Protein AF-A0AAW2TJ30-F1 (afdb_monomer_lite)

Structure (mmCIF, N/CA/C/O backbone):
data_AF-A0AAW2TJ30-F1
#
_entry.id   AF-A0AAW2TJ30-F1
#
loop_
_atom_site.group_PDB
_atom_site.id
_atom_site.type_symbol
_atom_site.label_atom_id
_atom_site.label_alt_id
_atom_site.label_comp_id
_atom_site.label_asym_id
_atom_site.label_entity_id
_atom_site.label_seq_id
_atom_site.pdbx_PDB_ins_code
_atom_site.Cartn_x
_atom_site.Cartn_y
_atom_site.Cartn_z
_atom_site.occupancy
_atom_site.B_iso_or_equiv
_atom_site.auth_seq_id
_atom_site.auth_comp_id
_atom_site.auth_asym_id
_atom_site.auth_atom_id
_atom_site.pdbx_PDB_model_num
ATOM 1 N N . MET A 1 1 ? 24.814 21.958 -27.644 1.00 39.81 1 MET A N 1
ATOM 2 C CA . MET A 1 1 ? 24.605 20.565 -28.075 1.00 39.81 1 MET A CA 1
ATOM 3 C C . MET A 1 1 ? 24.189 19.806 -26.831 1.00 39.81 1 MET A C 1
ATOM 5 O O . MET A 1 1 ? 25.040 19.296 -26.127 1.00 39.81 1 MET A O 1
ATOM 9 N N . THR A 1 2 ? 22.920 19.923 -26.449 1.00 41.38 2 THR A N 1
ATOM 10 C CA . THR A 1 2 ? 22.365 19.199 -25.301 1.00 41.38 2 THR A CA 1
ATOM 11 C C . THR A 1 2 ? 22.244 17.733 -25.693 1.00 41.38 2 THR A C 1
ATOM 13 O O . THR A 1 2 ? 21.761 17.426 -26.784 1.00 41.38 2 THR A O 1
ATOM 16 N N . ASP A 1 3 ? 22.778 16.853 -24.854 1.00 45.53 3 ASP A N 1
ATOM 17 C CA . ASP A 1 3 ? 22.894 15.431 -25.136 1.00 45.53 3 ASP A CA 1
ATOM 18 C C . ASP A 1 3 ? 21.519 14.800 -25.383 1.00 45.53 3 ASP A C 1
ATOM 20 O O . ASP A 1 3 ? 20.601 14.874 -24.570 1.00 45.53 3 ASP A O 1
ATOM 24 N N . LEU A 1 4 ? 21.399 14.095 -26.509 1.00 49.28 4 LEU A N 1
ATOM 25 C CA . LEU A 1 4 ? 20.229 13.297 -26.905 1.00 49.28 4 LEU A CA 1
ATOM 26 C C . LEU A 1 4 ? 19.891 12.156 -25.919 1.00 49.28 4 LEU A C 1
ATOM 28 O O . LEU A 1 4 ? 18.929 11.422 -26.145 1.00 49.28 4 LEU A O 1
ATOM 32 N N . LYS A 1 5 ? 20.662 11.998 -24.835 1.00 48.66 5 LYS A N 1
ATOM 33 C CA . LYS A 1 5 ? 20.417 11.038 -23.750 1.00 48.66 5 LYS A CA 1
ATOM 34 C C . LYS A 1 5 ? 19.443 11.563 -22.691 1.00 48.66 5 LYS A C 1
ATOM 36 O O . LYS A 1 5 ? 18.776 10.752 -22.060 1.00 48.66 5 LYS A O 1
ATOM 41 N N . ASP A 1 6 ? 19.272 12.880 -22.573 1.00 48.97 6 ASP A N 1
ATOM 42 C CA . ASP A 1 6 ? 18.374 13.491 -21.578 1.00 48.97 6 ASP A CA 1
ATOM 43 C C . ASP A 1 6 ? 16.905 13.552 -22.034 1.00 48.97 6 ASP A C 1
ATOM 45 O O . ASP A 1 6 ? 16.034 14.050 -21.325 1.00 48.97 6 ASP A O 1
ATOM 49 N N . MET A 1 7 ? 16.596 13.032 -23.227 1.00 44.50 7 MET A N 1
ATOM 50 C CA . MET A 1 7 ? 15.298 13.213 -23.881 1.00 44.50 7 MET A CA 1
ATOM 51 C C . MET A 1 7 ? 14.587 11.891 -24.190 1.00 44.50 7 MET A C 1
ATOM 53 O O . MET A 1 7 ? 14.038 11.735 -25.281 1.00 44.50 7 MET A O 1
ATOM 57 N N . LYS A 1 8 ? 14.587 10.925 -23.251 1.00 44.50 8 LYS A N 1
ATOM 58 C CA . LYS A 1 8 ? 13.648 9.781 -23.298 1.00 44.50 8 LYS A CA 1
ATOM 59 C C . LYS A 1 8 ? 13.515 8.924 -22.019 1.00 44.50 8 LYS A C 1
ATOM 61 O O . LYS A 1 8 ? 13.380 7.713 -22.134 1.00 44.50 8 LYS A O 1
ATOM 66 N N . LYS A 1 9 ? 13.363 9.498 -20.816 1.00 47.00 9 LYS A N 1
ATOM 67 C CA . LYS A 1 9 ? 12.381 8.891 -19.884 1.00 47.00 9 LYS A CA 1
ATOM 68 C C . LYS A 1 9 ? 11.036 9.473 -20.303 1.00 47.00 9 LYS A C 1
ATOM 70 O O . LYS A 1 9 ? 10.547 10.427 -19.718 1.00 47.00 9 LYS A O 1
ATOM 75 N N . SER A 1 10 ? 10.505 9.013 -21.442 1.00 46.28 10 SER A N 1
ATOM 76 C CA . SER A 1 10 ? 9.101 9.286 -21.737 1.00 46.28 10 SER A CA 1
ATOM 77 C C . SER A 1 10 ? 8.350 8.707 -20.555 1.00 46.28 10 SER A C 1
ATOM 79 O O . SER A 1 10 ? 8.452 7.493 -20.358 1.00 46.28 10 SER A O 1
ATOM 81 N N . ASP A 1 11 ? 7.694 9.550 -19.759 1.00 57.97 11 ASP A N 1
ATOM 82 C CA . ASP A 1 11 ? 6.777 9.113 -18.716 1.00 57.97 11 ASP A CA 1
ATOM 83 C C . ASP A 1 11 ? 5.800 8.161 -19.381 1.00 57.97 11 ASP A C 1
ATOM 85 O O . ASP A 1 11 ? 4.843 8.560 -20.049 1.00 57.97 11 ASP A O 1
ATOM 89 N N . ASN A 1 12 ? 6.104 6.870 -19.308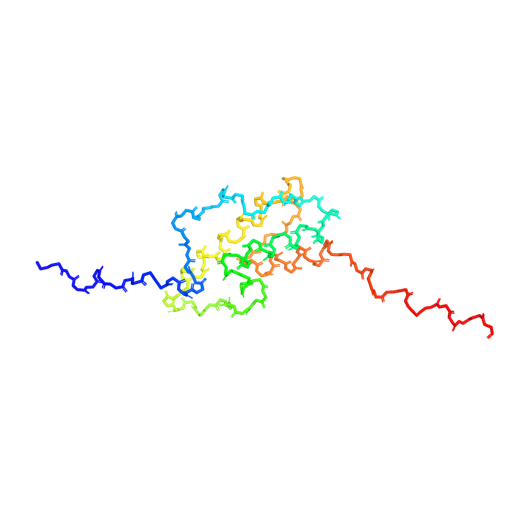 1.00 65.50 12 ASN A N 1
ATOM 90 C CA . ASN A 1 12 ? 5.246 5.871 -19.872 1.00 65.50 12 ASN A CA 1
ATOM 91 C C . ASN A 1 12 ? 4.116 5.776 -18.861 1.00 65.50 12 ASN A C 1
ATOM 93 O O . ASN A 1 12 ? 4.172 4.978 -17.933 1.00 65.50 12 ASN A O 1
ATOM 97 N N . LEU A 1 13 ? 3.107 6.635 -19.018 1.00 74.50 13 LEU A N 1
ATOM 98 C CA . LEU A 1 13 ? 1.918 6.706 -18.165 1.00 74.50 13 LEU A CA 1
ATOM 99 C C . LEU A 1 13 ? 1.155 5.367 -18.134 1.00 74.50 13 LEU A C 1
ATOM 101 O O . LEU A 1 13 ? 0.223 5.179 -17.350 1.00 74.50 13 LEU A O 1
ATOM 105 N N . SER A 1 14 ? 1.523 4.427 -19.013 1.00 79.00 14 SER A N 1
ATOM 106 C CA . SER A 1 14 ? 1.024 3.056 -19.021 1.00 79.00 14 SER A CA 1
ATOM 107 C C . SER A 1 14 ? 1.873 2.069 -18.210 1.00 79.00 14 SER A C 1
ATOM 109 O O . SER A 1 14 ? 1.385 0.972 -17.935 1.00 79.00 14 SER A O 1
ATOM 111 N N . SER A 1 15 ? 3.089 2.449 -17.800 1.00 88.94 15 SER A N 1
ATOM 112 C CA . SER A 1 15 ? 3.984 1.616 -16.999 1.00 88.94 15 SER A CA 1
ATOM 113 C C . SER A 1 15 ? 3.337 1.274 -15.655 1.00 88.94 15 SER A C 1
ATOM 115 O O . SER A 1 15 ? 2.809 2.166 -14.976 1.00 88.94 15 SER A O 1
ATOM 117 N N . PRO A 1 16 ? 3.407 0.005 -15.213 1.00 90.12 16 PRO A N 1
ATOM 118 C CA . PRO A 1 16 ? 2.969 -0.373 -13.874 1.00 90.12 16 PRO A CA 1
ATOM 119 C C . PRO A 1 16 ? 3.768 0.348 -12.776 1.00 90.12 16 PRO A C 1
ATOM 121 O O . PRO A 1 16 ? 3.243 0.517 -11.672 1.00 90.12 16 PRO A O 1
ATOM 124 N N . TYR A 1 17 ? 4.971 0.844 -13.089 1.00 93.81 17 TYR A N 1
ATOM 125 C CA . TYR A 1 17 ? 5.864 1.527 -12.151 1.00 93.81 17 TYR A CA 1
ATOM 126 C C . TYR A 1 17 ? 5.686 3.044 -12.076 1.00 93.81 17 TYR A C 1
ATOM 128 O O . TYR A 1 17 ? 6.279 3.698 -11.226 1.00 93.81 17 TYR A O 1
ATOM 136 N N . TYR A 1 18 ? 4.827 3.622 -12.916 1.00 93.00 18 TYR A N 1
ATOM 137 C CA . TYR A 1 18 ? 4.589 5.062 -12.898 1.00 93.00 18 TYR A CA 1
ATOM 138 C C . TYR A 1 18 ? 3.955 5.519 -11.571 1.00 93.00 18 TYR A C 1
ATOM 140 O O . TYR A 1 18 ? 2.885 5.028 -11.198 1.00 93.00 18 TYR A O 1
ATOM 148 N N . LEU A 1 19 ? 4.580 6.473 -10.881 1.00 92.81 19 LEU A N 1
ATOM 149 C CA . LEU A 1 19 ? 3.998 7.204 -9.753 1.00 92.81 19 LEU A CA 1
ATOM 150 C C . LEU A 1 19 ? 3.626 8.609 -10.215 1.00 92.81 19 LEU A C 1
ATOM 152 O O . LEU A 1 19 ? 4.419 9.276 -10.878 1.00 92.81 19 LEU A O 1
ATOM 156 N N . HIS A 1 20 ? 2.420 9.065 -9.875 1.00 91.88 20 HIS A N 1
ATOM 157 C CA . HIS A 1 20 ? 2.032 10.433 -10.195 1.00 91.88 20 HIS A CA 1
ATOM 158 C C . HIS A 1 20 ? 2.890 11.406 -9.367 1.00 91.88 20 HIS A C 1
ATOM 160 O O . HIS A 1 20 ? 3.150 11.112 -8.203 1.00 91.88 20 HIS A O 1
ATOM 166 N N . PRO A 1 21 ? 3.289 12.587 -9.874 1.00 91.25 21 PRO A N 1
ATOM 167 C CA . PRO A 1 21 ? 4.107 13.538 -9.108 1.00 91.25 21 PRO A CA 1
ATOM 168 C C . PRO A 1 21 ? 3.491 14.001 -7.779 1.00 91.25 21 PRO A C 1
ATOM 170 O O . PRO A 1 21 ? 4.195 14.484 -6.900 1.00 91.25 21 PRO A O 1
ATOM 173 N N . SER A 1 22 ? 2.169 13.870 -7.628 1.00 92.31 22 SER A N 1
ATOM 174 C CA . SER A 1 22 ? 1.473 14.148 -6.366 1.00 92.31 22 SER A CA 1
ATOM 175 C C . SER A 1 22 ? 1.415 12.950 -5.416 1.00 92.31 22 SER A C 1
ATOM 177 O O . SER A 1 22 ? 0.880 13.092 -4.322 1.00 92.31 22 SER A O 1
ATOM 179 N N . ASP A 1 23 ? 1.846 11.759 -5.832 1.00 94.38 23 ASP A N 1
ATOM 180 C CA . ASP A 1 23 ? 1.858 10.574 -4.983 1.00 94.38 23 ASP A CA 1
ATOM 181 C C . ASP A 1 23 ? 2.986 10.698 -3.964 1.00 94.38 23 ASP A C 1
ATOM 183 O O . ASP A 1 23 ? 4.159 10.821 -4.305 1.00 94.38 23 ASP A O 1
ATOM 187 N N . HIS A 1 24 ? 2.618 10.656 -2.690 1.00 94.44 24 HIS A N 1
ATOM 188 C CA . HIS A 1 24 ? 3.562 10.695 -1.586 1.00 94.44 24 HIS A CA 1
ATOM 189 C C . HIS A 1 24 ? 3.057 9.829 -0.422 1.00 94.44 24 HIS A C 1
ATOM 191 O O . HIS A 1 24 ? 1.842 9.619 -0.295 1.00 94.44 24 HIS A O 1
ATOM 197 N N . PRO A 1 25 ? 3.950 9.376 0.479 1.00 92.81 25 PRO A N 1
ATOM 198 C CA . PRO A 1 25 ? 3.595 8.481 1.586 1.00 92.81 25 PRO A CA 1
ATOM 199 C C . PRO A 1 25 ? 2.466 9.000 2.488 1.00 92.81 25 PRO A C 1
ATOM 201 O O . PRO A 1 25 ? 1.625 8.232 2.941 1.00 92.81 25 PRO A O 1
ATOM 204 N N . GLY A 1 26 ? 2.409 10.317 2.716 1.00 91.00 26 GLY A N 1
ATOM 205 C CA . GLY A 1 26 ? 1.370 10.952 3.540 1.00 91.00 26 GLY A CA 1
ATOM 206 C C . GLY A 1 26 ? -0.005 11.122 2.876 1.00 91.00 26 GLY A C 1
ATOM 207 O O . GLY A 1 26 ? -0.901 11.689 3.496 1.00 91.00 26 GLY A O 1
ATOM 208 N N . MET A 1 27 ? -0.188 10.706 1.619 1.00 93.00 27 MET A N 1
ATOM 209 C CA . MET A 1 27 ? -1.479 10.833 0.938 1.00 93.00 27 MET A CA 1
ATOM 210 C C . MET A 1 27 ? -2.482 9.853 1.555 1.00 93.00 27 MET A C 1
ATOM 212 O O . MET A 1 27 ? -2.240 8.648 1.609 1.00 93.00 27 MET A O 1
ATOM 216 N N . ASN A 1 28 ? -3.648 10.356 1.962 1.00 92.06 28 ASN A N 1
ATOM 217 C CA . ASN A 1 28 ? -4.755 9.490 2.339 1.00 92.06 28 ASN A CA 1
ATOM 218 C C . ASN A 1 28 ? -5.466 8.980 1.075 1.00 92.06 28 ASN A C 1
ATOM 220 O O . ASN A 1 28 ? -6.242 9.705 0.455 1.00 92.06 28 ASN A O 1
ATOM 224 N N . ILE A 1 29 ? -5.188 7.731 0.700 1.00 94.38 29 ILE A N 1
ATOM 225 C CA . ILE A 1 29 ? -5.829 7.069 -0.445 1.00 94.38 29 ILE A CA 1
ATOM 226 C C . ILE A 1 29 ? -7.049 6.225 -0.052 1.00 94.38 29 ILE A C 1
ATOM 228 O O . ILE A 1 29 ? -7.794 5.791 -0.926 1.00 94.38 29 ILE A O 1
ATOM 232 N N . CYS A 1 30 ? -7.239 5.958 1.242 1.00 93.50 30 CYS A N 1
ATOM 233 C CA . CYS A 1 30 ? -8.264 5.059 1.757 1.00 93.50 30 CYS A CA 1
ATOM 234 C C . CYS A 1 30 ? -9.022 5.749 2.898 1.00 93.50 30 CYS A C 1
ATOM 236 O O . CYS A 1 30 ? -8.472 5.891 3.990 1.00 93.50 30 CYS A O 1
ATOM 238 N N . PRO A 1 31 ? -10.294 6.135 2.693 1.00 91.81 31 PRO A N 1
ATOM 239 C CA . PRO A 1 31 ? -11.066 6.849 3.712 1.00 91.81 31 PRO A CA 1
ATOM 240 C C . PRO A 1 31 ? -11.369 5.993 4.951 1.00 91.81 31 PRO A C 1
ATOM 242 O O . PRO A 1 31 ? -11.668 6.533 6.013 1.00 91.81 31 PRO A O 1
ATOM 245 N N . VAL A 1 32 ? -11.298 4.665 4.826 1.00 96.12 32 VAL A N 1
ATOM 246 C CA . VAL A 1 32 ? -11.514 3.725 5.929 1.00 96.12 32 VAL A CA 1
ATOM 247 C C . VAL A 1 32 ? -10.198 3.510 6.671 1.00 96.12 32 VAL A C 1
ATOM 249 O O . VAL A 1 32 ? -9.209 3.100 6.064 1.00 96.12 32 VAL A O 1
ATOM 252 N N . VAL A 1 33 ? -10.205 3.744 7.983 1.00 96.62 33 VAL A N 1
ATOM 253 C CA . VAL A 1 33 ? -9.090 3.405 8.879 1.00 96.62 33 VAL A CA 1
ATOM 254 C C . VAL A 1 33 ? -9.252 1.965 9.352 1.00 96.62 33 VAL A C 1
ATOM 256 O O . VAL A 1 33 ? -10.332 1.590 9.811 1.00 96.62 33 VAL A O 1
ATOM 259 N N . PHE A 1 34 ? -8.194 1.165 9.254 1.00 97.00 34 PHE A N 1
ATOM 260 C CA . PHE A 1 34 ? -8.175 -0.207 9.741 1.00 97.00 34 PHE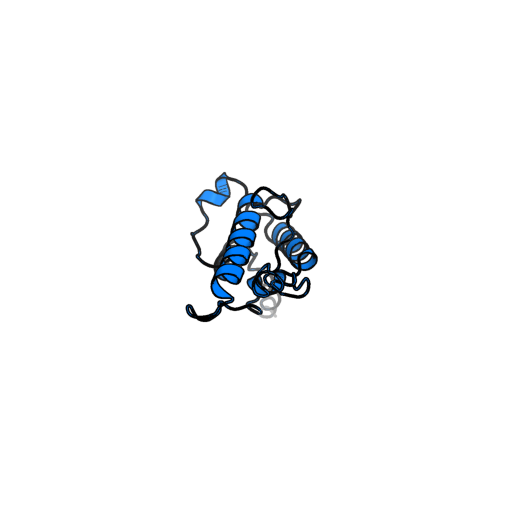 A CA 1
ATOM 261 C C . PHE A 1 34 ? -7.997 -0.258 11.260 1.00 97.00 34 PHE A C 1
ATOM 263 O O . PHE A 1 34 ? -7.000 0.250 11.779 1.00 97.00 34 PHE A O 1
ATOM 270 N N . LYS A 1 35 ? -8.949 -0.900 11.941 1.00 94.81 35 LYS A N 1
ATOM 271 C CA . LYS A 1 35 ? -9.036 -1.029 13.406 1.00 94.81 35 LYS A CA 1
ATOM 272 C C . LYS A 1 35 ? -8.945 -2.479 13.897 1.00 94.81 35 LYS A C 1
ATOM 274 O O . LYS A 1 35 ? -8.999 -2.736 15.093 1.00 94.81 35 LYS A O 1
ATOM 279 N N . GLY A 1 36 ? -8.793 -3.434 12.979 1.00 92.19 36 GLY A N 1
ATOM 280 C CA . GLY A 1 36 ? -8.689 -4.867 13.271 1.00 92.19 36 GLY A CA 1
ATOM 281 C C . GLY A 1 36 ? -9.992 -5.619 13.011 1.00 92.19 36 GLY A C 1
ATOM 282 O O . GLY A 1 36 ? -9.990 -6.593 12.266 1.00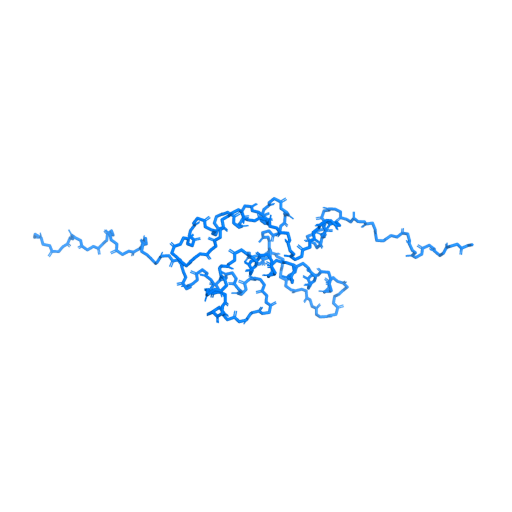 92.19 36 GLY A O 1
ATOM 283 N N . ASP A 1 37 ? -11.112 -5.136 13.546 1.00 92.69 37 ASP A N 1
ATOM 284 C CA . ASP A 1 37 ? -12.440 -5.755 13.407 1.00 92.69 37 ASP A CA 1
ATOM 285 C C . ASP A 1 37 ? -13.147 -5.434 12.077 1.00 92.69 37 ASP A C 1
ATOM 287 O O . ASP A 1 37 ? -14.023 -6.173 11.629 1.00 92.69 37 ASP A O 1
ATOM 291 N N . ASN A 1 38 ? -12.738 -4.358 11.403 1.00 95.50 38 ASN A N 1
ATOM 292 C CA . ASN A 1 38 ? -13.321 -3.883 10.149 1.00 95.50 38 ASN A CA 1
ATOM 293 C C . ASN A 1 38 ? -12.527 -4.295 8.895 1.00 95.50 38 ASN A C 1
ATOM 295 O O . ASN A 1 38 ? -12.574 -3.599 7.875 1.00 95.50 38 ASN A O 1
ATOM 299 N N . TYR A 1 39 ? -11.797 -5.416 8.953 1.00 95.88 39 TYR A N 1
ATOM 300 C CA . TYR A 1 39 ? -10.896 -5.851 7.879 1.00 95.88 39 TYR A CA 1
ATOM 301 C C . TYR A 1 39 ? -11.566 -5.887 6.501 1.00 95.88 39 TYR A C 1
ATOM 303 O O . TYR A 1 39 ? -11.021 -5.330 5.556 1.00 95.88 39 TYR A O 1
ATOM 311 N N . GLU A 1 40 ? -12.753 -6.482 6.366 1.00 95.56 40 GLU A N 1
ATOM 312 C CA . GLU A 1 40 ? -13.421 -6.628 5.061 1.00 95.56 40 GLU A CA 1
ATOM 313 C C . GLU A 1 40 ? -13.784 -5.279 4.420 1.00 95.56 40 GLU A C 1
ATOM 315 O O . GLU A 1 40 ? -13.630 -5.076 3.210 1.00 95.56 40 GLU A O 1
ATOM 320 N N . GLU A 1 41 ? -14.248 -4.327 5.233 1.00 96.50 41 GLU A N 1
ATOM 321 C CA . GLU A 1 41 ? -14.572 -2.980 4.772 1.00 96.50 41 GLU A CA 1
ATOM 322 C C . GLU A 1 41 ? -13.305 -2.234 4.345 1.00 96.50 41 GLU A C 1
ATOM 324 O O . GLU A 1 41 ? -13.246 -1.688 3.235 1.00 96.50 41 GLU A O 1
ATOM 329 N N . TRP A 1 42 ? -12.280 -2.267 5.199 1.00 97.69 42 TRP A N 1
ATOM 330 C CA . TRP A 1 42 ? -10.988 -1.648 4.936 1.00 97.69 42 TRP A CA 1
ATOM 331 C C . TRP A 1 42 ? -10.311 -2.248 3.700 1.00 97.69 42 TRP A C 1
ATOM 333 O O . TRP A 1 42 ? -9.932 -1.514 2.788 1.00 97.69 42 TRP A O 1
ATOM 343 N N . ALA A 1 43 ? -10.225 -3.574 3.607 1.00 97.25 43 ALA A N 1
ATOM 344 C CA . ALA A 1 43 ? -9.564 -4.277 2.516 1.00 97.25 43 ALA A CA 1
ATOM 345 C C . ALA A 1 43 ? -10.244 -3.986 1.173 1.00 97.2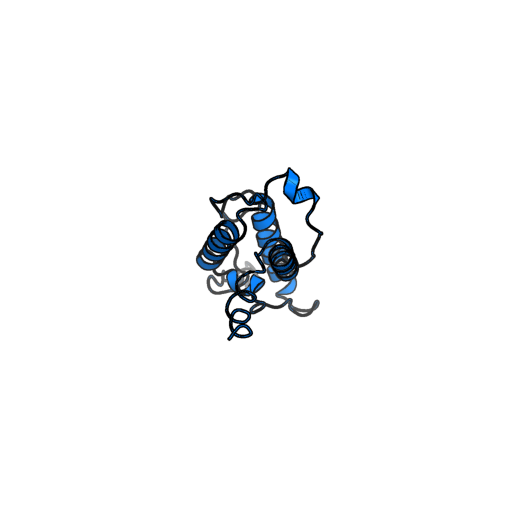5 43 ALA A C 1
ATOM 347 O O . ALA A 1 43 ? -9.572 -3.788 0.156 1.00 97.25 43 ALA A O 1
ATOM 348 N N . ARG A 1 44 ? -11.581 -3.902 1.150 1.00 96.81 44 ARG A N 1
ATOM 349 C CA . ARG A 1 44 ? -12.337 -3.494 -0.042 1.00 96.81 44 ARG A CA 1
ATOM 350 C C . ARG A 1 44 ? -12.032 -2.050 -0.440 1.00 96.81 44 ARG A C 1
ATOM 352 O O . ARG A 1 44 ? -11.795 -1.792 -1.621 1.00 96.81 44 ARG A O 1
ATOM 359 N N . SER A 1 45 ? -12.023 -1.128 0.522 1.00 97.69 45 SER A N 1
ATOM 360 C CA . SER A 1 45 ? -11.697 0.283 0.288 1.00 97.69 45 SER A CA 1
ATOM 361 C C . SER A 1 45 ? -10.268 0.451 -0.243 1.00 97.69 45 SER A C 1
ATOM 363 O O . SER A 1 45 ? -10.061 1.059 -1.294 1.00 97.69 45 SER A O 1
ATOM 365 N N . MET A 1 46 ? -9.290 -0.179 0.408 1.00 97.81 46 MET A N 1
ATOM 366 C CA . MET A 1 46 ? -7.881 -0.123 0.022 1.00 97.81 46 MET A CA 1
ATOM 367 C C . MET A 1 46 ? -7.637 -0.736 -1.365 1.00 97.81 46 MET A C 1
ATOM 369 O O . MET A 1 46 ? -6.964 -0.145 -2.210 1.00 97.81 46 MET A O 1
ATOM 373 N N . ARG A 1 47 ? -8.261 -1.882 -1.672 1.00 97.56 47 ARG A N 1
ATOM 374 C CA . ARG A 1 47 ? -8.180 -2.495 -3.008 1.00 97.56 47 ARG A CA 1
ATOM 375 C C . ARG A 1 47 ? -8.744 -1.57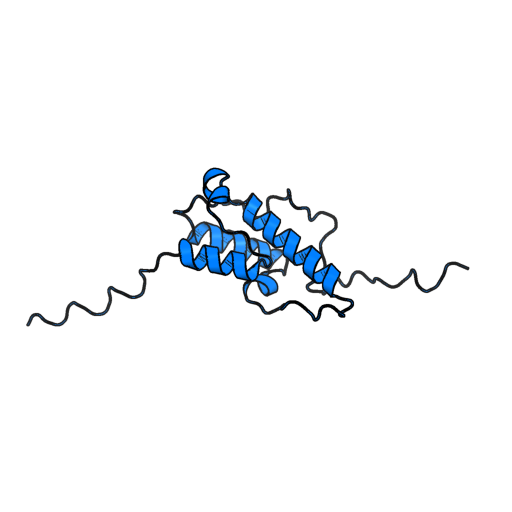8 -4.094 1.00 97.56 47 ARG A C 1
ATOM 377 O O . ARG A 1 47 ? -8.171 -1.504 -5.180 1.00 97.56 47 ARG A O 1
ATOM 384 N N . ASN A 1 48 ? -9.844 -0.875 -3.823 1.00 97.56 48 ASN A N 1
ATOM 385 C CA . ASN A 1 48 ? -10.406 0.100 -4.760 1.00 97.56 48 ASN A CA 1
ATOM 386 C C . ASN A 1 48 ? -9.462 1.289 -4.980 1.00 97.56 48 ASN A C 1
ATOM 388 O O . ASN A 1 48 ? -9.273 1.702 -6.125 1.00 97.56 48 ASN A O 1
ATOM 392 N N . ALA A 1 49 ? -8.814 1.783 -3.923 1.00 96.94 49 ALA A N 1
ATOM 393 C CA . ALA A 1 49 ? -7.814 2.842 -4.027 1.00 96.94 49 ALA A CA 1
ATOM 394 C C . ALA A 1 49 ? -6.630 2.425 -4.917 1.00 96.94 49 ALA A C 1
ATOM 396 O O . ALA A 1 49 ? -6.258 3.136 -5.854 1.00 96.94 49 ALA A O 1
ATOM 397 N N . PHE A 1 50 ? -6.090 1.220 -4.712 1.00 96.62 50 PHE A N 1
ATOM 398 C CA . PHE A 1 50 ? -5.020 0.696 -5.563 1.00 96.62 50 PHE A CA 1
ATOM 399 C C . PHE A 1 50 ? -5.469 0.414 -6.995 1.00 96.62 50 PHE A C 1
ATOM 401 O O . PHE A 1 50 ? -4.690 0.630 -7.921 1.00 96.62 50 PHE A O 1
ATOM 408 N N . ARG A 1 51 ? -6.715 -0.016 -7.224 1.00 95.62 51 ARG A N 1
ATOM 409 C CA . ARG A 1 51 ? -7.284 -0.144 -8.578 1.00 95.62 51 ARG A CA 1
ATOM 410 C C . ARG A 1 51 ? -7.329 1.193 -9.302 1.00 95.62 51 ARG A C 1
ATOM 412 O O . ARG A 1 51 ? -6.871 1.262 -10.439 1.00 95.62 51 ARG A O 1
ATOM 419 N N . ALA A 1 52 ? -7.808 2.243 -8.637 1.00 94.44 52 ALA A N 1
ATOM 420 C CA . ALA A 1 52 ? -7.857 3.592 -9.199 1.00 94.44 52 ALA A CA 1
ATOM 421 C C . ALA A 1 52 ? -6.459 4.098 -9.595 1.00 94.44 52 ALA A C 1
ATOM 423 O O . ALA A 1 52 ? -6.305 4.753 -10.621 1.00 94.44 52 ALA A O 1
ATOM 424 N N . LYS A 1 53 ? -5.424 3.714 -8.837 1.00 93.50 53 LYS A N 1
ATOM 425 C CA . LYS A 1 53 ? -4.015 4.014 -9.141 1.00 93.50 53 LYS A CA 1
ATOM 426 C C . LYS A 1 53 ? -3.319 2.996 -10.058 1.00 93.50 53 LYS A C 1
ATOM 428 O O . LYS A 1 53 ? -2.133 3.141 -10.342 1.00 93.50 53 LYS A O 1
ATOM 433 N N . ARG A 1 54 ? -4.026 1.961 -10.534 1.00 94.56 54 ARG A N 1
ATOM 434 C CA . ARG A 1 54 ? -3.489 0.855 -11.360 1.00 94.56 54 ARG A CA 1
ATOM 435 C C . ARG A 1 54 ? -2.372 0.048 -10.674 1.00 94.56 54 ARG A C 1
ATOM 437 O O . ARG A 1 54 ? -1.505 -0.511 -11.337 1.00 94.56 54 ARG A O 1
ATOM 444 N N . LYS A 1 55 ? -2.412 -0.040 -9.344 1.00 95.94 55 LYS A N 1
ATOM 445 C CA . LYS A 1 55 ? -1.412 -0.702 -8.488 1.00 95.94 55 LYS A CA 1
ATOM 446 C C . LYS A 1 55 ? -1.847 -2.037 -7.902 1.00 95.94 55 LYS A C 1
ATOM 448 O O . LYS A 1 55 ? -1.042 -2.698 -7.259 1.00 95.94 55 LYS A O 1
ATOM 453 N N . GLN A 1 56 ? -3.080 -2.474 -8.165 1.00 95.50 56 GLN A N 1
ATOM 454 C CA . GLN A 1 56 ? -3.571 -3.759 -7.656 1.00 95.50 56 GLN A CA 1
ATOM 455 C C . GLN A 1 56 ? -2.627 -4.922 -7.999 1.00 95.50 56 GLN A C 1
ATOM 457 O O . GLN A 1 56 ? -2.418 -5.759 -7.136 1.00 95.50 56 GLN A O 1
ATOM 462 N N . GLY A 1 57 ? -2.004 -4.894 -9.187 1.00 95.69 57 GLY A N 1
ATOM 463 C CA . GLY A 1 57 ? -1.080 -5.922 -9.674 1.00 95.69 57 GLY A CA 1
ATOM 464 C C . GLY A 1 57 ? 0.068 -6.291 -8.723 1.00 95.69 57 GLY A C 1
ATOM 465 O O . GLY A 1 57 ? 0.606 -7.391 -8.805 1.00 95.69 57 GLY A O 1
ATOM 466 N N . PHE A 1 58 ? 0.458 -5.385 -7.824 1.00 97.25 58 PHE A N 1
ATOM 467 C CA . PHE A 1 58 ? 1.472 -5.659 -6.807 1.00 97.25 58 PHE A CA 1
ATOM 468 C C . PHE A 1 58 ? 0.939 -6.552 -5.681 1.00 97.25 58 PHE A C 1
ATOM 470 O O . PHE A 1 58 ? 1.668 -7.398 -5.177 1.00 97.25 58 PHE A O 1
ATOM 477 N N . LEU A 1 59 ? -0.334 -6.396 -5.308 1.00 95.75 59 LEU A N 1
ATOM 478 C CA . LEU A 1 59 ? -0.959 -7.145 -4.214 1.00 95.75 59 LEU A CA 1
ATOM 479 C C . LEU A 1 59 ? -1.244 -8.591 -4.619 1.00 95.75 59 LEU A C 1
ATOM 481 O O . LEU A 1 59 ? -1.005 -9.511 -3.851 1.00 95.75 59 LEU A O 1
ATOM 485 N N . ASP A 1 60 ? -1.760 -8.805 -5.827 1.00 93.31 60 ASP A N 1
ATOM 486 C CA . ASP A 1 60 ? -2.070 -10.137 -6.358 1.00 93.31 60 ASP A CA 1
ATOM 487 C C . ASP A 1 60 ? -0.857 -10.798 -7.044 1.00 93.31 60 ASP A C 1
ATOM 489 O O . ASP A 1 60 ? -0.922 -11.952 -7.464 1.00 93.31 60 ASP A O 1
ATOM 493 N N . GLY A 1 61 ? 0.290 -10.109 -7.093 1.00 93.25 61 GLY A N 1
ATOM 494 C CA . GLY A 1 61 ? 1.552 -10.648 -7.603 1.00 93.25 61 GLY A CA 1
ATOM 495 C C . GLY A 1 61 ? 1.652 -10.709 -9.126 1.00 93.25 61 GLY A C 1
ATOM 496 O O . GLY A 1 61 ? 2.539 -11.381 -9.643 1.00 93.25 61 GLY A O 1
ATOM 497 N N . LYS A 1 62 ? 0.773 -10.002 -9.844 1.00 95.06 62 LYS A N 1
ATOM 498 C CA . LYS A 1 62 ? 0.875 -9.801 -11.296 1.00 95.06 62 LYS A CA 1
ATOM 499 C C . LYS A 1 62 ? 2.125 -9.003 -11.691 1.00 95.06 62 LYS A C 1
ATOM 501 O O . LYS A 1 62 ? 2.617 -9.174 -12.802 1.00 95.06 62 LYS A O 1
ATOM 506 N N . PHE A 1 63 ? 2.621 -8.143 -10.803 1.00 94.50 63 PHE A N 1
ATOM 507 C CA . PHE A 1 63 ? 3.873 -7.398 -10.960 1.00 94.50 63 PHE A CA 1
ATOM 508 C C . PHE A 1 63 ? 4.913 -7.912 -9.951 1.00 94.50 63 PHE A C 1
ATOM 510 O O . PHE A 1 63 ? 5.134 -7.272 -8.919 1.00 94.50 63 PHE A O 1
ATOM 517 N N . PRO A 1 64 ? 5.495 -9.106 -10.188 1.00 94.69 64 PRO A N 1
ATOM 518 C CA . PRO A 1 64 ? 6.505 -9.667 -9.298 1.00 94.69 64 PRO A CA 1
ATOM 519 C C . PRO A 1 64 ? 7.763 -8.795 -9.286 1.00 94.69 64 PRO A C 1
ATOM 521 O O . PRO A 1 64 ? 7.999 -8.031 -10.222 1.00 94.69 64 PRO A O 1
ATOM 524 N N . LYS A 1 65 ? 8.569 -8.933 -8.229 1.00 95.50 65 LYS A N 1
ATOM 525 C CA . LYS A 1 65 ? 9.884 -8.295 -8.148 1.00 95.50 65 LYS A CA 1
ATOM 526 C C . LYS A 1 65 ? 10.727 -8.719 -9.368 1.00 95.50 65 LYS A C 1
ATOM 528 O O . LYS A 1 65 ? 10.860 -9.928 -9.589 1.00 95.50 65 LYS A O 1
ATOM 533 N N . PRO A 1 66 ? 11.268 -7.771 -10.154 1.00 94.94 66 PRO A N 1
ATOM 534 C CA . PRO A 1 66 ? 12.240 -8.063 -11.200 1.00 94.94 66 PRO A CA 1
ATOM 535 C C . PRO A 1 66 ? 13.516 -8.691 -10.630 1.00 94.94 66 PRO A C 1
ATOM 537 O O . PRO A 1 66 ? 13.725 -8.736 -9.415 1.00 94.94 66 PRO A O 1
ATOM 540 N N . THR A 1 67 ? 14.390 -9.164 -11.512 1.00 95.56 67 THR A N 1
ATOM 541 C CA . THR A 1 67 ? 15.746 -9.553 -11.119 1.00 95.56 67 THR A CA 1
ATOM 542 C C . THR A 1 67 ? 16.520 -8.331 -10.615 1.00 95.56 67 THR A C 1
ATOM 544 O O . THR A 1 67 ? 16.255 -7.204 -11.036 1.00 95.56 67 THR A O 1
ATOM 547 N N . ASP A 1 68 ? 17.469 -8.539 -9.700 1.00 91.88 68 ASP A N 1
ATOM 548 C CA . ASP A 1 68 ? 18.205 -7.435 -9.062 1.00 91.88 68 ASP A CA 1
ATOM 549 C C . ASP A 1 68 ? 19.097 -6.646 -10.046 1.00 91.88 68 ASP A C 1
ATOM 551 O O . ASP A 1 68 ? 19.507 -5.530 -9.748 1.00 91.88 68 ASP A O 1
ATOM 555 N N . ASP A 1 69 ? 19.378 -7.204 -11.226 1.00 93.62 69 ASP A N 1
ATOM 556 C CA . ASP A 1 69 ? 20.106 -6.575 -12.335 1.00 93.62 69 ASP A CA 1
ATOM 557 C C . ASP A 1 69 ? 19.194 -5.852 -13.346 1.00 93.62 69 ASP A C 1
ATOM 559 O O . ASP A 1 69 ? 19.681 -5.266 -14.314 1.00 93.62 69 ASP A O 1
ATOM 563 N N . SER A 1 70 ? 17.874 -5.882 -13.145 1.00 93.75 70 SER A N 1
ATOM 564 C CA . SER A 1 70 ? 16.910 -5.222 -14.025 1.00 93.75 70 SER A CA 1
ATOM 565 C C . SER A 1 70 ? 16.980 -3.701 -13.901 1.00 93.75 70 SER A C 1
ATOM 567 O O . SER A 1 70 ? 16.968 -3.157 -12.800 1.00 93.75 70 SER A O 1
ATOM 569 N N . GLU A 1 71 ? 16.914 -2.991 -15.029 1.00 92.31 71 GLU A N 1
ATOM 570 C CA . GLU A 1 71 ? 16.783 -1.524 -15.052 1.00 92.31 71 GLU A CA 1
ATOM 571 C C . GLU A 1 71 ? 15.496 -1.024 -14.363 1.00 92.31 71 GLU A C 1
ATOM 573 O O . GLU A 1 71 ? 15.403 0.143 -13.985 1.00 92.31 71 GLU A O 1
ATOM 578 N N . GLU A 1 72 ? 14.503 -1.899 -14.172 1.00 92.44 72 GLU A N 1
ATOM 579 C CA . GLU A 1 72 ? 13.216 -1.575 -13.549 1.00 92.44 72 GLU A CA 1
ATOM 580 C C . GLU A 1 72 ? 13.204 -1.790 -12.025 1.00 92.44 72 GLU A C 1
ATOM 582 O O . GLU A 1 72 ? 12.199 -1.488 -11.379 1.00 92.44 72 GLU A O 1
ATOM 587 N N . ILE A 1 73 ? 14.283 -2.317 -11.427 1.00 94.88 73 ILE A N 1
ATOM 588 C CA . ILE A 1 73 ? 14.292 -2.734 -10.015 1.00 94.88 73 ILE A CA 1
ATOM 589 C C . ILE A 1 73 ? 14.033 -1.571 -9.047 1.00 94.88 73 ILE A C 1
ATOM 591 O O . ILE A 1 73 ? 13.226 -1.697 -8.125 1.00 94.88 73 ILE A O 1
ATOM 595 N N . GLU A 1 74 ? 14.651 -0.415 -9.286 1.00 95.69 74 GLU A N 1
ATOM 596 C CA . GLU A 1 74 ? 14.488 0.785 -8.454 1.00 95.69 74 GLU A CA 1
ATOM 597 C C . GLU A 1 74 ? 13.089 1.398 -8.598 1.00 95.69 74 GLU A C 1
ATOM 599 O O . GLU A 1 74 ? 12.469 1.825 -7.619 1.00 95.69 74 GLU A O 1
ATOM 604 N N . ASP A 1 75 ? 12.547 1.388 -9.818 1.00 95.38 75 ASP A N 1
ATOM 605 C CA . ASP A 1 75 ? 11.185 1.840 -10.097 1.00 95.38 75 ASP A CA 1
ATOM 606 C C . ASP A 1 75 ? 10.162 0.886 -9.422 1.00 95.38 75 ASP A C 1
ATOM 608 O O . ASP A 1 75 ? 9.177 1.340 -8.827 1.00 95.38 75 ASP A O 1
ATOM 612 N N . TRP A 1 76 ? 10.422 -0.430 -9.409 1.00 96.94 76 TRP A N 1
ATOM 613 C CA . TRP A 1 76 ? 9.614 -1.416 -8.679 1.00 96.94 76 TRP A CA 1
ATOM 614 C C . TRP A 1 76 ? 9.652 -1.178 -7.164 1.00 96.94 76 TRP A C 1
ATOM 616 O O . TRP A 1 76 ? 8.594 -1.120 -6.530 1.00 96.94 76 TRP A O 1
ATOM 626 N N . TRP A 1 77 ? 10.841 -0.983 -6.582 1.00 97.25 77 TRP A N 1
ATOM 627 C CA . TRP A 1 77 ? 11.012 -0.706 -5.150 1.00 97.25 77 TRP A CA 1
ATOM 628 C C . TRP A 1 77 ? 10.357 0.602 -4.721 1.00 97.25 77 TRP A C 1
ATOM 630 O O . TRP A 1 77 ? 9.751 0.660 -3.646 1.00 97.25 77 TRP A O 1
ATOM 640 N N . SER A 1 78 ? 10.418 1.626 -5.572 1.00 96.56 78 SER A N 1
ATOM 641 C CA . SER A 1 78 ? 9.758 2.912 -5.342 1.00 96.56 78 SER A CA 1
ATOM 642 C C . SER A 1 78 ? 8.245 2.738 -5.215 1.00 96.56 78 SER A C 1
ATOM 644 O O . SER A 1 78 ? 7.634 3.222 -4.258 1.00 96.56 78 SER A O 1
ATOM 646 N N . VAL A 1 79 ? 7.626 1.989 -6.136 1.00 97.31 79 VAL A N 1
ATOM 647 C CA . VAL A 1 79 ? 6.190 1.693 -6.058 1.00 97.31 79 VAL A CA 1
ATOM 648 C C . VAL A 1 79 ? 5.868 0.808 -4.864 1.00 97.31 79 VAL A C 1
ATOM 650 O O . VAL A 1 79 ? 4.954 1.136 -4.112 1.00 97.31 79 VAL A O 1
ATOM 653 N N . ASN A 1 80 ? 6.608 -0.282 -4.656 1.00 97.81 80 ASN A N 1
ATOM 654 C CA . ASN A 1 80 ? 6.392 -1.192 -3.533 1.00 97.81 80 ASN A CA 1
ATOM 655 C C . ASN A 1 80 ? 6.401 -0.438 -2.191 1.00 97.81 80 ASN A C 1
ATOM 657 O O . ASN A 1 80 ? 5.450 -0.545 -1.416 1.00 97.81 80 ASN A O 1
ATOM 661 N N . SER A 1 81 ? 7.411 0.407 -1.970 1.00 96.88 81 SER A N 1
ATOM 662 C CA . SER A 1 81 ? 7.543 1.226 -0.759 1.00 96.88 81 SER A CA 1
ATOM 663 C C . SER A 1 81 ? 6.385 2.212 -0.590 1.00 96.88 81 SER A C 1
ATOM 665 O O . SER A 1 81 ? 5.878 2.387 0.519 1.00 96.88 81 SER A O 1
ATOM 667 N N . MET A 1 82 ? 5.909 2.823 -1.682 1.00 97.38 82 MET A N 1
ATOM 668 C CA . MET A 1 82 ? 4.743 3.713 -1.653 1.00 97.38 82 MET A CA 1
ATOM 669 C C . MET A 1 82 ? 3.474 2.970 -1.210 1.00 97.38 82 MET A C 1
ATOM 671 O O . MET A 1 82 ? 2.716 3.468 -0.378 1.00 97.38 82 MET A O 1
ATOM 675 N N . LEU A 1 83 ? 3.244 1.763 -1.736 1.00 97.56 83 LEU A N 1
ATOM 676 C CA . LEU A 1 83 ? 2.070 0.964 -1.380 1.00 97.56 83 LEU A CA 1
ATOM 677 C C . LEU A 1 83 ? 2.123 0.496 0.077 1.00 97.56 83 LEU A C 1
ATOM 679 O O . LEU A 1 83 ? 1.110 0.579 0.772 1.00 97.56 83 LEU A O 1
ATOM 683 N N . VAL A 1 84 ? 3.297 0.067 0.552 1.00 96.81 84 VAL A N 1
ATOM 684 C CA . VAL A 1 84 ? 3.530 -0.263 1.966 1.00 96.81 84 VAL A CA 1
ATOM 685 C C . VAL A 1 84 ? 3.215 0.944 2.855 1.00 96.81 84 VAL A C 1
ATOM 687 O O . VAL A 1 84 ? 2.465 0.814 3.824 1.00 96.81 84 VAL A O 1
ATOM 690 N N . ALA A 1 85 ? 3.707 2.134 2.500 1.00 95.75 85 ALA A N 1
ATOM 691 C CA . ALA A 1 85 ? 3.441 3.355 3.255 1.00 95.75 85 ALA A CA 1
ATOM 692 C C . ALA A 1 85 ? 1.946 3.704 3.311 1.00 95.75 85 ALA A C 1
ATOM 694 O O . ALA A 1 85 ? 1.432 4.018 4.384 1.00 95.75 85 ALA A O 1
ATOM 695 N N . TRP A 1 86 ? 1.224 3.600 2.192 1.00 96.88 86 TRP A N 1
ATOM 696 C CA . TRP A 1 86 ? -0.219 3.853 2.160 1.00 96.88 86 TRP A CA 1
ATOM 697 C C . TRP A 1 86 ? -1.034 2.828 2.951 1.00 96.88 86 TRP A C 1
ATOM 699 O O . TRP A 1 86 ? -2.004 3.214 3.609 1.00 96.88 86 TRP A O 1
ATOM 709 N N . ILE A 1 87 ? -0.636 1.549 2.942 1.00 96.69 87 ILE A N 1
ATOM 710 C CA . ILE A 1 87 ? -1.228 0.545 3.834 1.00 96.69 87 ILE A CA 1
ATOM 711 C C . ILE A 1 87 ? -1.024 1.000 5.270 1.00 96.69 87 ILE A C 1
ATOM 713 O O . ILE A 1 87 ? -2.012 1.244 5.953 1.00 96.69 87 ILE A O 1
ATOM 717 N N . PHE A 1 88 ? 0.217 1.215 5.708 1.00 94.81 88 PHE A N 1
ATOM 718 C CA . PHE A 1 88 ? 0.497 1.596 7.089 1.00 94.81 88 PHE A CA 1
ATOM 719 C C . PHE A 1 88 ? -0.220 2.876 7.518 1.00 94.81 88 PHE A C 1
ATOM 721 O O . PHE A 1 88 ? -0.789 2.904 8.608 1.00 94.81 88 PHE A O 1
ATOM 728 N N . GLN A 1 89 ? -0.263 3.900 6.664 1.00 94.75 89 GLN A N 1
ATOM 729 C CA . GLN A 1 89 ? -0.952 5.164 6.933 1.00 94.75 89 GLN A CA 1
ATOM 730 C C . GLN A 1 89 ? -2.456 4.980 7.184 1.00 94.75 89 GLN A C 1
ATOM 732 O O . GLN A 1 89 ? -3.047 5.749 7.941 1.00 94.75 89 GLN A O 1
ATOM 737 N N . SER A 1 90 ? -3.069 3.958 6.583 1.00 95.69 90 SER A N 1
ATOM 738 C CA . SER A 1 90 ? -4.484 3.631 6.777 1.00 95.69 90 SER A CA 1
ATOM 739 C C . SER A 1 90 ? -4.768 2.777 8.018 1.00 95.69 90 SER A C 1
ATOM 741 O O . SER A 1 90 ? -5.928 2.488 8.292 1.00 95.69 90 SER A O 1
ATOM 743 N N . ILE A 1 91 ? -3.742 2.366 8.767 1.00 95.44 91 ILE A N 1
ATOM 744 C CA . ILE A 1 91 ? -3.871 1.505 9.949 1.00 95.44 91 ILE A CA 1
ATOM 745 C C . ILE A 1 91 ? -3.749 2.341 11.216 1.00 95.44 91 ILE A C 1
ATOM 747 O O . ILE A 1 91 ? -2.847 3.182 11.329 1.00 95.44 91 ILE A O 1
ATOM 751 N N . GLU A 1 92 ? -4.635 2.079 12.177 1.00 95.56 92 GLU A N 1
ATOM 752 C CA . GLU A 1 92 ? -4.600 2.710 13.491 1.00 95.56 92 GLU A CA 1
ATOM 753 C C . GLU A 1 92 ? -3.239 2.472 14.185 1.00 95.56 92 GLU A C 1
ATOM 755 O O . GLU A 1 92 ? -2.730 1.348 14.161 1.00 95.56 92 GLU A O 1
ATOM 760 N N . PRO A 1 93 ? -2.615 3.492 14.811 1.00 93.44 93 PRO A N 1
ATOM 761 C CA . PRO A 1 93 ? -1.262 3.370 15.363 1.00 93.44 93 PRO A CA 1
ATOM 762 C C . PRO A 1 93 ? -1.073 2.228 16.370 1.00 93.44 93 PRO A C 1
ATOM 764 O O . PRO A 1 93 ? -0.011 1.610 16.404 1.00 93.44 93 PRO A O 1
ATOM 767 N N . THR A 1 94 ? -2.100 1.933 17.167 1.00 93.25 94 THR A N 1
ATOM 768 C CA . THR A 1 94 ? -2.104 0.842 18.155 1.00 93.25 94 THR A CA 1
ATOM 769 C C . THR A 1 94 ? -2.049 -0.531 17.496 1.00 93.25 94 THR A C 1
ATOM 771 O O . THR A 1 94 ? -1.370 -1.420 17.995 1.00 93.25 94 THR A O 1
ATOM 774 N N . LEU A 1 95 ? -2.718 -0.698 16.356 1.00 93.50 95 LEU A N 1
ATOM 775 C CA . LEU A 1 95 ? -2.681 -1.928 15.576 1.00 93.50 95 LEU A CA 1
ATOM 776 C C . LEU A 1 95 ? -1.388 -2.031 14.765 1.00 93.50 95 LEU A C 1
ATOM 778 O O . LEU A 1 95 ? -0.826 -3.116 14.622 1.00 93.50 95 LEU A O 1
ATOM 782 N N . ARG A 1 96 ? -0.877 -0.894 14.279 1.00 92.12 96 ARG A N 1
ATOM 783 C CA . ARG A 1 96 ? 0.353 -0.811 13.484 1.00 92.12 96 ARG A CA 1
ATOM 784 C C . ARG A 1 96 ? 1.551 -1.468 14.165 1.00 92.12 96 ARG A C 1
ATOM 786 O O . ARG A 1 96 ? 2.322 -2.141 13.491 1.00 92.12 96 ARG A O 1
ATOM 793 N N . SER A 1 97 ? 1.692 -1.304 15.478 1.00 90.56 97 SER A N 1
ATOM 794 C CA . SER A 1 97 ? 2.795 -1.888 16.255 1.00 90.56 97 SER A CA 1
ATOM 795 C C . SER A 1 97 ? 2.741 -3.416 16.367 1.00 90.56 97 SER A C 1
ATOM 797 O O . SER A 1 97 ? 3.731 -4.030 16.753 1.00 90.56 97 SER A O 1
ATOM 799 N N . THR A 1 98 ? 1.606 -4.035 16.031 1.00 92.50 98 THR A N 1
ATOM 800 C CA . THR A 1 98 ? 1.406 -5.494 16.095 1.00 92.50 98 THR A CA 1
ATOM 801 C C . THR A 1 98 ? 1.674 -6.199 14.762 1.00 92.50 98 THR A C 1
ATOM 803 O O . THR A 1 98 ? 1.742 -7.429 14.704 1.00 92.50 98 THR A O 1
ATOM 806 N N . ILE A 1 99 ? 1.808 -5.431 13.678 1.00 91.69 99 ILE A N 1
ATOM 807 C CA . ILE A 1 99 ? 1.991 -5.951 12.322 1.00 91.69 99 ILE A CA 1
ATOM 808 C C . ILE A 1 99 ? 3.471 -6.244 12.095 1.00 91.69 99 ILE A C 1
ATOM 810 O O . ILE A 1 99 ? 4.336 -5.428 12.413 1.00 91.69 99 ILE A O 1
ATOM 814 N N . SER A 1 100 ? 3.760 -7.420 11.539 1.00 90.56 100 SER A N 1
ATOM 815 C CA . SER A 1 100 ? 5.125 -7.799 11.182 1.00 90.56 100 SER A CA 1
ATOM 816 C C . SER A 1 100 ? 5.642 -6.926 10.039 1.00 90.56 100 SER A C 1
ATOM 818 O O . SER A 1 100 ? 4.889 -6.542 9.144 1.00 90.56 100 SER A O 1
ATOM 820 N N . TYR A 1 101 ? 6.935 -6.611 10.064 1.00 86.81 101 TYR A N 1
ATOM 821 C CA . TYR A 1 101 ? 7.572 -5.958 8.928 1.00 86.81 101 TYR A CA 1
ATOM 822 C C . TYR A 1 101 ? 7.692 -6.956 7.774 1.00 86.81 101 TYR A C 1
ATOM 824 O O . TYR A 1 101 ? 8.089 -8.099 7.996 1.00 86.81 101 TYR A O 1
ATOM 832 N N . HIS A 1 102 ? 7.355 -6.511 6.567 1.00 93.38 102 HIS A N 1
ATOM 833 C CA . HIS A 1 102 ? 7.485 -7.287 5.338 1.00 93.38 102 HIS A CA 1
ATOM 834 C C . HIS A 1 102 ? 8.136 -6.412 4.276 1.00 93.38 102 HIS A C 1
ATOM 836 O O . HIS A 1 102 ? 7.793 -5.233 4.158 1.00 93.38 102 HIS A O 1
ATOM 842 N N . ASP A 1 103 ? 9.044 -6.995 3.498 1.00 91.12 103 ASP A N 1
ATOM 843 C CA . ASP A 1 103 ? 9.782 -6.269 2.464 1.00 91.12 103 ASP A CA 1
ATOM 844 C C . ASP A 1 103 ? 8.874 -5.910 1.285 1.00 91.12 103 ASP A C 1
ATOM 846 O O . ASP A 1 103 ? 9.040 -4.869 0.645 1.00 91.12 103 ASP A O 1
ATOM 850 N N . THR A 1 104 ? 7.873 -6.749 1.001 1.00 96.81 104 THR A N 1
ATOM 851 C CA . THR A 1 104 ? 6.944 -6.524 -0.106 1.00 96.81 104 THR A CA 1
ATOM 852 C C . THR A 1 104 ? 5.529 -6.206 0.365 1.00 96.81 104 THR A C 1
ATOM 854 O O . THR A 1 104 ? 5.009 -6.758 1.337 1.00 96.81 104 THR A O 1
ATOM 857 N N . VAL A 1 105 ? 4.840 -5.351 -0.395 1.00 97.56 105 VAL A N 1
ATOM 858 C CA . VAL A 1 105 ? 3.417 -5.056 -0.182 1.00 97.56 105 VAL A CA 1
ATOM 859 C C . VAL A 1 105 ? 2.554 -6.315 -0.287 1.00 97.56 105 VAL A C 1
ATOM 861 O O . VAL A 1 105 ? 1.521 -6.410 0.369 1.00 97.56 105 VAL A O 1
ATOM 864 N N . LYS A 1 106 ? 2.969 -7.290 -1.103 1.00 97.50 106 LYS A N 1
ATOM 865 C CA . LYS A 1 106 ? 2.258 -8.555 -1.284 1.00 97.50 106 LYS A CA 1
ATOM 866 C C . LYS A 1 106 ? 2.270 -9.382 -0.003 1.00 97.50 106 LYS A C 1
ATOM 868 O O . LYS A 1 106 ? 1.216 -9.831 0.435 1.00 97.50 106 LYS A O 1
ATOM 873 N N . GLU A 1 107 ? 3.444 -9.565 0.591 1.00 96.75 107 GLU A N 1
ATOM 874 C CA . GLU A 1 107 ? 3.601 -10.295 1.854 1.00 96.75 107 GLU A CA 1
ATOM 875 C C . GLU A 1 107 ? 2.851 -9.590 2.984 1.00 96.75 107 GLU A C 1
ATOM 877 O O . GLU A 1 107 ? 2.068 -10.230 3.683 1.00 96.75 107 GLU A O 1
ATOM 882 N N . LEU A 1 108 ? 2.981 -8.261 3.079 1.00 97.00 108 LEU A N 1
ATOM 883 C CA . LEU A 1 108 ? 2.206 -7.451 4.020 1.00 97.00 108 LEU A CA 1
ATOM 884 C C . LEU A 1 108 ? 0.696 -7.656 3.840 1.00 97.00 108 LEU A C 1
ATOM 886 O O . LEU A 1 108 ? -0.036 -7.832 4.812 1.00 97.00 108 LEU A O 1
ATOM 890 N N . TRP A 1 109 ? 0.214 -7.627 2.599 1.00 96.81 109 TRP A N 1
ATOM 891 C CA . TRP A 1 109 ? -1.205 -7.778 2.293 1.00 96.81 109 TRP A CA 1
ATOM 892 C C . TRP A 1 109 ? -1.745 -9.160 2.675 1.00 96.81 109 TRP A C 1
ATOM 894 O O . TRP A 1 109 ? -2.829 -9.251 3.258 1.00 96.81 109 TRP A O 1
ATOM 904 N N . GLU A 1 110 ? -1.008 -10.230 2.370 1.00 95.88 110 GLU A N 1
ATOM 905 C CA . GLU A 1 110 ? -1.416 -11.592 2.726 1.00 95.88 110 GLU A CA 1
ATOM 906 C C . GLU A 1 110 ? -1.312 -11.857 4.235 1.00 95.88 110 GLU A C 1
ATOM 908 O O . GLU A 1 110 ? -2.208 -12.499 4.776 1.00 95.88 110 GLU A O 1
ATOM 913 N N . ASP A 1 111 ? -0.324 -11.302 4.944 1.00 94.44 111 ASP A N 1
ATOM 914 C CA . ASP A 1 111 ? -0.243 -11.387 6.413 1.00 94.44 111 ASP A CA 1
ATOM 915 C C . ASP A 1 111 ? -1.448 -10.704 7.079 1.00 94.44 111 ASP A C 1
ATOM 917 O O . ASP A 1 111 ? -2.118 -11.292 7.932 1.00 94.44 111 ASP A O 1
ATOM 921 N N . LEU A 1 112 ? -1.806 -9.496 6.630 1.00 95.25 112 LEU A N 1
ATOM 922 C CA . LEU A 1 112 ? -3.004 -8.798 7.109 1.00 95.25 112 LEU A CA 1
ATOM 923 C C . LEU A 1 112 ? -4.277 -9.604 6.838 1.00 95.25 112 LEU A C 1
ATOM 925 O O . LEU A 1 112 ? -5.148 -9.718 7.699 1.00 95.25 112 LEU A O 1
ATOM 929 N N . LYS A 1 113 ? -4.384 -10.194 5.649 1.00 94.69 113 LYS A N 1
ATOM 930 C CA . LYS A 1 113 ? -5.509 -11.055 5.292 1.00 94.69 113 LYS A CA 1
ATOM 931 C C . LYS A 1 113 ? -5.580 -12.292 6.173 1.00 94.69 113 LYS A C 1
ATOM 933 O O . LYS A 1 113 ? -6.644 -12.589 6.703 1.00 94.69 113 LYS A O 1
ATOM 938 N N . GLN A 1 114 ? -4.472 -12.991 6.371 1.00 93.38 114 GLN A N 1
ATOM 939 C CA . GLN A 1 114 ? -4.427 -14.200 7.185 1.00 93.38 114 GLN A CA 1
ATOM 940 C C . GLN A 1 114 ? -4.805 -13.925 8.645 1.00 93.38 114 GLN A C 1
ATOM 942 O O . GLN A 1 114 ? -5.490 -14.739 9.258 1.00 93.38 114 GLN A O 1
ATOM 947 N N . ARG A 1 115 ? -4.375 -12.787 9.199 1.00 92.69 115 ARG A N 1
ATOM 948 C CA . ARG A 1 115 ? -4.628 -12.438 10.603 1.00 92.69 115 ARG A CA 1
ATOM 949 C C . ARG A 1 115 ? -6.036 -11.924 10.867 1.00 92.69 115 ARG A C 1
ATOM 951 O O . ARG A 1 115 ? -6.583 -12.210 11.927 1.00 92.69 115 ARG A O 1
ATOM 958 N N . PHE A 1 116 ? -6.588 -11.131 9.950 1.00 93.19 116 PHE A N 1
ATOM 959 C CA . PHE A 1 116 ? -7.777 -10.323 10.233 1.00 93.19 116 PHE A CA 1
ATOM 960 C C . PHE A 1 116 ? -8.982 -10.629 9.343 1.00 93.19 116 PHE A C 1
ATOM 962 O O . PHE A 1 116 ? -10.082 -10.166 9.645 1.00 93.19 116 PHE A O 1
ATOM 969 N N . SER A 1 117 ? -8.821 -11.409 8.267 1.00 90.38 117 SER A N 1
ATOM 970 C CA . SER A 1 117 ? -9.993 -11.922 7.552 1.00 90.38 117 SER A CA 1
ATOM 971 C C . SER A 1 117 ? -10.731 -12.929 8.428 1.00 90.38 117 SER A C 1
ATOM 973 O O . SER A 1 117 ? -10.125 -13.729 9.140 1.00 90.38 117 SER A O 1
ATOM 975 N N . ILE A 1 118 ? -12.060 -12.870 8.407 1.00 79.19 118 ILE A N 1
ATOM 976 C CA . ILE A 1 118 ? -12.893 -13.775 9.196 1.00 79.19 118 ILE A CA 1
ATOM 977 C C . ILE A 1 118 ? -12.864 -15.154 8.507 1.00 79.19 118 ILE A C 1
ATOM 979 O O . ILE A 1 118 ? -13.312 -15.248 7.363 1.00 79.19 118 ILE A O 1
ATOM 983 N N . PRO A 1 119 ? -12.417 -16.240 9.173 1.00 64.00 119 PRO A N 1
ATOM 984 C CA . PRO A 1 119 ? -12.380 -17.578 8.564 1.00 64.00 119 PRO A CA 1
ATOM 985 C C . PRO A 1 119 ? -13.772 -18.149 8.235 1.00 64.00 119 PRO A C 1
ATOM 987 O O . PRO A 1 119 ? -13.927 -19.057 7.420 1.00 64.00 119 PRO A O 1
ATOM 990 N N . TRP A 1 120 ? -14.822 -17.609 8.847 1.00 56.00 120 TRP A N 1
ATOM 991 C CA . TRP A 1 120 ? -16.128 -18.256 8.932 1.00 56.00 120 TRP A CA 1
ATOM 992 C C . TRP A 1 120 ? -17.056 -17.908 7.764 1.00 56.00 120 TRP A C 1
ATOM 994 O O . TRP A 1 120 ? -18.107 -17.287 7.923 1.00 56.00 120 TRP A O 1
ATOM 1004 N N . LYS A 1 121 ? -16.688 -18.376 6.569 1.00 51.00 121 LYS A N 1
ATOM 1005 C CA . LYS A 1 121 ? -17.666 -18.714 5.519 1.00 51.00 121 LYS A CA 1
ATOM 1006 C C . LYS A 1 121 ? -17.562 -20.161 5.028 1.00 51.00 121 LYS A C 1
ATOM 1008 O O . LYS A 1 121 ? -18.177 -20.482 4.016 1.00 51.00 121 LYS A O 1
ATOM 1013 N N . MET A 1 122 ? -16.848 -21.031 5.750 1.00 53.69 122 MET A N 1
ATOM 1014 C CA . MET A 1 122 ? -16.685 -22.441 5.374 1.00 53.69 122 MET A CA 1
ATOM 1015 C C . MET A 1 122 ? -16.943 -23.472 6.489 1.00 53.69 122 MET A C 1
ATOM 1017 O O . MET A 1 122 ? -16.499 -24.596 6.335 1.00 53.69 122 MET A O 1
ATOM 1021 N N . ASP A 1 123 ? -17.727 -23.175 7.540 1.00 55.56 123 ASP A N 1
ATOM 1022 C CA . ASP A 1 123 ? -17.985 -24.182 8.603 1.00 55.56 123 ASP A CA 1
ATOM 1023 C C . ASP A 1 123 ? -19.459 -24.383 9.021 1.00 55.56 123 ASP A C 1
ATOM 1025 O O . ASP A 1 123 ? -19.734 -25.123 9.961 1.00 55.56 123 ASP A O 1
ATOM 1029 N N . HIS A 1 124 ? -20.449 -23.799 8.327 1.00 51.34 124 HIS A N 1
ATOM 1030 C CA . HIS A 1 124 ? -21.865 -23.933 8.740 1.00 51.34 124 HIS A CA 1
ATOM 1031 C C . HIS A 1 124 ? -22.855 -24.448 7.681 1.00 51.34 124 HIS A C 1
ATOM 1033 O O . HIS A 1 124 ? -24.060 -24.336 7.883 1.00 51.34 124 HIS A O 1
ATOM 1039 N N . VAL A 1 125 ? -22.397 -25.074 6.589 1.00 56.19 125 VAL A N 1
ATOM 1040 C CA . VAL A 1 125 ? -23.313 -25.773 5.650 1.00 56.19 125 VAL A CA 1
ATOM 1041 C C . VAL A 1 125 ? -23.301 -27.304 5.816 1.00 56.19 125 VAL A C 1
ATOM 1043 O O . VAL A 1 125 ? -24.230 -27.963 5.364 1.00 56.19 125 VAL A O 1
ATOM 1046 N N . PHE A 1 126 ? -22.351 -27.893 6.554 1.00 55.47 126 PHE A N 1
ATOM 1047 C CA . PHE A 1 126 ? -22.294 -29.351 6.756 1.00 55.47 126 PHE A CA 1
ATOM 1048 C C . PHE A 1 126 ? -22.087 -29.755 8.220 1.00 55.47 126 PHE A C 1
ATOM 1050 O O . PHE A 1 126 ? -21.034 -30.262 8.582 1.00 55.47 126 PHE A O 1
ATOM 1057 N N . SER A 1 127 ? -23.095 -29.562 9.074 1.00 53.12 127 SER A N 1
ATOM 1058 C CA . SER A 1 127 ? -23.297 -30.454 10.234 1.00 53.12 127 SER A CA 1
ATOM 1059 C C . SER A 1 127 ? -24.672 -30.256 10.878 1.00 53.12 127 SER A C 1
ATOM 1061 O O . SER A 1 127 ? -24.802 -29.936 12.054 1.00 53.12 127 SER A O 1
ATOM 1063 N N . ASN A 1 128 ? -25.734 -30.417 10.085 1.00 47.44 128 ASN A N 1
ATOM 1064 C CA . ASN A 1 128 ? -27.074 -30.632 10.642 1.00 47.44 128 ASN A CA 1
ATOM 1065 C C . ASN A 1 128 ? -27.806 -31.795 9.958 1.00 47.44 128 ASN A C 1
ATOM 1067 O O . ASN A 1 128 ? -29.016 -31.755 9.760 1.00 47.44 128 ASN A O 1
ATOM 1071 N N . CYS A 1 129 ? -27.062 -32.833 9.577 1.00 55.34 129 CYS A N 1
ATOM 1072 C CA . CYS A 1 129 ? -27.625 -34.058 9.021 1.00 55.34 129 CYS A CA 1
ATOM 1073 C C . CYS A 1 129 ? -26.945 -35.274 9.663 1.00 55.34 129 CYS A C 1
ATOM 1075 O O . CYS A 1 129 ? -26.258 -36.007 8.981 1.00 55.34 129 CYS A O 1
ATOM 1077 N N . ASP A 1 130 ? -27.087 -35.418 10.985 1.00 52.31 130 ASP A N 1
ATOM 1078 C CA . ASP A 1 130 ? -26.830 -36.673 11.725 1.00 52.31 130 ASP A CA 1
ATOM 1079 C C . ASP A 1 130 ? -27.736 -36.773 12.975 1.00 52.31 130 ASP A C 1
ATOM 1081 O O . ASP A 1 130 ? -27.348 -37.218 14.055 1.00 52.31 130 ASP A O 1
ATOM 1085 N N . ARG A 1 131 ? -28.987 -36.319 12.841 1.00 52.88 131 ARG A N 1
ATOM 1086 C CA . ARG A 1 131 ? -30.079 -36.645 13.771 1.00 52.88 131 ARG A CA 1
ATOM 1087 C C . ARG A 1 131 ? -31.405 -36.715 13.024 1.00 52.88 131 ARG A C 1
ATOM 1089 O O . ARG A 1 131 ? -32.181 -35.775 13.152 1.00 52.88 131 ARG A O 1
ATOM 1096 N N . ILE A 1 132 ? -31.629 -37.798 12.275 1.00 54.16 132 ILE A N 1
ATOM 1097 C CA . ILE A 1 132 ? -32.869 -38.608 12.255 1.00 54.16 132 ILE A CA 1
ATOM 1098 C C . ILE A 1 132 ? -32.468 -40.029 11.859 1.00 54.16 132 ILE A C 1
AT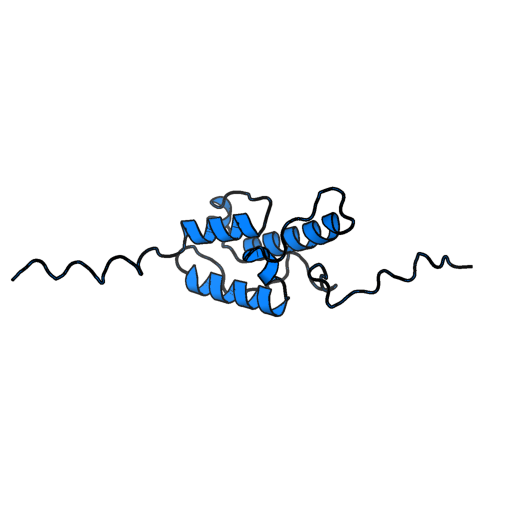OM 1100 O O . ILE A 1 132 ? -31.778 -40.156 10.826 1.00 54.16 132 ILE A O 1
#

Foldseek 3Di:
DPDPVVPDPPQPVVDLLRDDPPQDLLDALAPAADPLQCLVVRVVRLCVSCVVVSNNCQQVVVPPQDDPPDPCNVSVQVSQVSSVSNVLNSYDPVVSVVQDDDSGPNVSNVSSCVRRPDPPPPDPPPDPPDDD

InterPro domains:
  IPR029472 Retrotransposon Copia-like, N-terminal [PF14244] (20-67)

Sequence (132 aa):
MTDLKDMKKSDNLSSPYYLHPSDHPGMNICPVVFKGDNYEEWARSMRNAFRAKRKQGFLDGKFPKPTDDSEEIEDWWSVNSMLVAWIFQSIEPTLRSTISYHDTVKELWEDLKQRFSIPWKMDHVFSNCDRI

pLDDT: mean 85.74, std 17.49, range [39.81, 97.81]

Radius of gyration: 19.55 Å; chains: 1; bounding box: 58×59×46 Å

Organism: Sesamum radiatum (NCBI:txid300843)

Secondary structure (DSSP, 8-state):
---TTSS-----TT-TT---TT--TT----SSPB-STTHHHHHHHHHHHHHHTT-HHHHTTSSPPPPTT-TTHHHHHHHHHHHHHHHHHTB-HHHHTTSPP-SSHHHHHHHHHHHHS--TTSSSSSSS-S--